Protein AF-A0A1C4DSR3-F1 (afdb_monomer_lite)

Sequence (115 aa):
MESITQIIDDLKNRIDDLQSDNEGLKQALLAASSSTEVLSRRVNVLEEGLAAKVDVLHVRQMIKQSEVIKKINESESVGMDCKVFIALDGKVSLESIVKQTTDSIKISANDIKGV

Secondary structure (DSSP, 8-state):
---HHHHHHHHHHHHHHHHHHHHHHHHHHHHHHHHHHHHHHHHHHHHHHHHHH--HHHHHHHHHHHHHHHHHHHSPP---EEEEEE-TTS-EEEEEE----SS------S-----

Structure (mmCIF, N/CA/C/O backbone):
data_AF-A0A1C4DSR3-F1
#
_entry.id   AF-A0A1C4DSR3-F1
#
loop_
_atom_site.group_PDB
_atom_site.id
_atom_site.type_symbol
_atom_site.label_atom_id
_atom_site.label_alt_id
_atom_site.label_comp_id
_atom_site.label_asym_id
_atom_site.label_entity_id
_atom_site.label_seq_id
_atom_site.pdbx_PDB_ins_code
_atom_site.Cartn_x
_atom_site.Cartn_y
_atom_site.Cartn_z
_atom_site.occupancy
_atom_site.B_iso_or_equiv
_atom_site.auth_seq_id
_atom_site.auth_comp_id
_atom_site.auth_asym_id
_atom_site.auth_atom_id
_atom_site.pdbx_PDB_model_num
ATOM 1 N N . MET A 1 1 ? -22.466 8.279 59.630 1.00 67.38 1 MET A N 1
ATOM 2 C CA . MET A 1 1 ? -22.203 6.860 59.329 1.00 67.38 1 MET A CA 1
ATOM 3 C C . MET A 1 1 ? -23.148 6.521 58.198 1.00 67.38 1 MET A C 1
ATOM 5 O O . MET A 1 1 ? -24.349 6.636 58.405 1.00 67.38 1 MET A O 1
ATOM 9 N N . GLU A 1 2 ? -22.633 6.288 56.996 1.00 72.94 2 GLU A N 1
ATOM 10 C CA . GLU A 1 2 ? -23.467 5.864 55.866 1.00 72.94 2 GLU A CA 1
ATOM 11 C C . GLU A 1 2 ? -24.153 4.543 56.220 1.00 72.94 2 GLU A C 1
ATOM 13 O O . GLU A 1 2 ? -23.537 3.670 56.841 1.00 72.94 2 GLU A O 1
ATOM 18 N N . SER A 1 3 ? -25.435 4.407 55.882 1.00 91.88 3 SER A N 1
ATOM 19 C CA . SER A 1 3 ? -26.112 3.123 56.062 1.00 91.88 3 SER A CA 1
ATOM 20 C C . SER A 1 3 ? -25.532 2.123 55.067 1.00 91.88 3 SER A C 1
ATOM 22 O O . SER A 1 3 ? -25.286 2.472 53.914 1.00 91.88 3 SER A O 1
ATOM 24 N N . ILE A 1 4 ? -25.378 0.864 55.476 1.00 95.00 4 ILE A N 1
ATOM 25 C CA . ILE A 1 4 ? -24.955 -0.239 54.597 1.00 95.00 4 ILE A CA 1
ATOM 26 C C . ILE A 1 4 ? -25.789 -0.267 53.302 1.00 95.00 4 ILE A C 1
ATOM 28 O O . ILE A 1 4 ? -25.258 -0.561 52.236 1.00 95.00 4 ILE A O 1
ATOM 32 N N .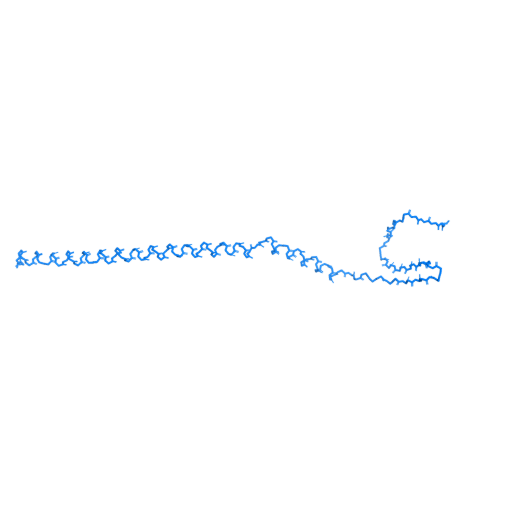 THR A 1 5 ? -27.068 0.113 53.369 1.00 95.94 5 THR A N 1
ATOM 33 C CA . THR A 1 5 ? -27.948 0.252 52.200 1.00 95.94 5 THR A CA 1
ATOM 34 C C . THR A 1 5 ? -27.426 1.260 51.171 1.00 95.94 5 THR A C 1
ATOM 36 O O . THR A 1 5 ? -27.383 0.937 49.991 1.00 95.94 5 THR A O 1
ATOM 39 N N . GLN A 1 6 ? -26.978 2.446 51.602 1.00 96.38 6 GLN A N 1
ATOM 40 C CA . GLN A 1 6 ? -26.461 3.482 50.696 1.00 96.38 6 GLN A CA 1
ATOM 41 C C . GLN A 1 6 ? -25.181 3.024 49.995 1.00 96.38 6 GLN A C 1
ATOM 43 O O . GLN A 1 6 ? -25.032 3.228 48.796 1.00 96.38 6 GLN A O 1
ATOM 48 N N . ILE A 1 7 ? -24.298 2.338 50.728 1.00 96.50 7 ILE A N 1
ATOM 49 C CA . ILE A 1 7 ? -23.064 1.774 50.167 1.00 96.50 7 ILE A CA 1
ATOM 50 C C . ILE A 1 7 ? -23.389 0.723 49.096 1.00 96.50 7 ILE A C 1
ATOM 52 O O . ILE A 1 7 ? -22.757 0.692 48.044 1.00 96.50 7 ILE A O 1
ATOM 56 N N . ILE A 1 8 ? -24.380 -0.141 49.342 1.00 97.12 8 ILE A N 1
ATOM 57 C CA . ILE A 1 8 ? -24.799 -1.165 48.375 1.00 97.12 8 ILE A CA 1
ATOM 58 C C . ILE A 1 8 ? -25.363 -0.528 47.101 1.00 97.12 8 ILE A C 1
ATOM 60 O O . ILE A 1 8 ? -25.062 -1.004 46.007 1.00 97.12 8 ILE A O 1
ATOM 64 N N . ASP A 1 9 ? -26.170 0.523 47.229 1.00 97.62 9 ASP A N 1
ATOM 65 C CA . ASP A 1 9 ? -26.768 1.191 46.073 1.00 97.62 9 ASP A CA 1
ATOM 66 C C . ASP A 1 9 ? -25.718 1.954 45.245 1.00 97.62 9 ASP A C 1
ATOM 68 O O . ASP A 1 9 ? -25.739 1.863 44.019 1.00 97.62 9 ASP A O 1
ATOM 72 N N . ASP A 1 10 ? -24.740 2.605 45.886 1.00 97.94 10 ASP A N 1
ATOM 73 C CA . ASP A 1 10 ? -23.598 3.220 45.187 1.00 97.94 10 ASP A CA 1
ATOM 74 C C . ASP A 1 10 ? -22.782 2.180 44.404 1.00 97.94 10 ASP A C 1
ATOM 76 O O . ASP A 1 10 ? -22.473 2.363 43.225 1.00 97.94 10 ASP A O 1
ATOM 80 N N . LEU A 1 11 ? -22.486 1.038 45.032 1.00 98.06 11 LEU A N 1
ATOM 81 C CA . LEU A 1 11 ? -21.749 -0.043 44.380 1.00 98.06 11 LEU A CA 1
ATOM 82 C C . LEU A 1 11 ? -22.504 -0.631 43.185 1.00 98.06 11 LEU A C 1
ATOM 84 O O . LEU A 1 11 ? -21.863 -0.954 42.187 1.00 98.06 11 LEU A O 1
ATOM 88 N N . LYS A 1 12 ? -23.836 -0.760 43.254 1.00 98.25 12 LYS A N 1
ATOM 89 C CA . LYS A 1 12 ? -24.646 -1.208 42.108 1.00 98.25 12 LYS A CA 1
ATOM 90 C C . LYS A 1 12 ? -24.528 -0.247 40.935 1.00 98.25 12 LYS A C 1
ATOM 92 O O . LYS A 1 12 ? -24.177 -0.690 39.850 1.00 98.25 12 LYS A O 1
ATOM 97 N N . ASN A 1 13 ? -24.727 1.049 41.173 1.00 98.12 13 ASN A N 1
ATOM 98 C CA . ASN A 1 13 ? -24.633 2.055 40.113 1.00 98.12 13 ASN A CA 1
ATOM 99 C C . ASN A 1 13 ? -23.249 2.030 39.451 1.00 98.12 13 ASN A C 1
ATOM 101 O O . ASN A 1 13 ? -23.140 1.996 38.231 1.00 98.12 13 ASN A O 1
ATOM 105 N N . ARG A 1 14 ? -22.182 1.932 40.253 1.00 98.56 14 ARG A N 1
ATOM 106 C CA . ARG A 1 14 ? -20.810 1.828 39.734 1.00 98.56 14 ARG A CA 1
ATOM 107 C C . ARG A 1 14 ? -20.566 0.549 38.935 1.00 98.56 14 ARG A C 1
ATOM 109 O O . ARG A 1 14 ? -19.777 0.567 37.996 1.00 98.56 14 ARG A O 1
ATOM 116 N N . ILE A 1 15 ? -21.186 -0.569 39.316 1.00 98.62 15 ILE A N 1
ATOM 117 C CA . ILE A 1 15 ? -21.113 -1.819 38.548 1.00 98.62 15 ILE A CA 1
ATOM 118 C C . ILE A 1 15 ? -21.835 -1.656 37.208 1.00 98.62 15 ILE A C 1
ATOM 120 O O . ILE A 1 15 ? -21.283 -2.069 36.190 1.00 98.62 15 ILE A O 1
ATOM 124 N N . ASP A 1 16 ? -23.014 -1.039 37.201 1.00 98.62 16 ASP A N 1
ATOM 125 C CA . ASP A 1 16 ? -23.795 -0.806 35.985 1.00 98.62 16 ASP A CA 1
ATOM 126 C C . ASP A 1 16 ? -23.044 0.128 35.015 1.00 98.62 16 ASP A C 1
ATOM 128 O O . ASP A 1 16 ? -22.926 -0.178 33.825 1.00 98.62 16 ASP A O 1
ATOM 132 N N . ASP A 1 17 ? -22.432 1.199 35.532 1.00 98.69 17 ASP A N 1
ATOM 133 C CA . ASP A 1 17 ? -21.578 2.108 34.756 1.00 98.69 17 ASP A CA 1
ATOM 134 C C . ASP A 1 17 ? -20.384 1.361 34.137 1.00 98.69 17 ASP A C 1
ATOM 136 O O . ASP A 1 17 ? -20.142 1.440 32.932 1.00 98.69 17 ASP A O 1
ATOM 140 N N . LEU A 1 18 ? -19.669 0.556 34.935 1.00 98.62 18 LEU A N 1
ATOM 141 C CA . LEU A 1 18 ? -18.532 -0.239 34.454 1.00 98.62 18 LEU A CA 1
ATOM 142 C C . LEU A 1 18 ? -18.937 -1.273 33.397 1.00 98.62 18 LEU A C 1
ATOM 144 O O . LEU A 1 18 ? -18.164 -1.556 32.479 1.00 98.62 18 LEU A O 1
ATOM 148 N N . GLN A 1 19 ? -20.127 -1.862 33.515 1.00 98.50 19 GLN A N 1
ATOM 149 C CA . GLN A 1 19 ? -20.651 -2.783 32.509 1.00 98.50 19 GLN A CA 1
ATOM 150 C C . GLN A 1 19 ? -20.951 -2.056 31.198 1.00 98.50 19 GLN A C 1
ATOM 152 O O . GLN A 1 19 ? -20.547 -2.538 30.138 1.00 98.50 19 GLN A O 1
ATOM 157 N N . SER A 1 20 ? -21.595 -0.891 31.273 1.00 98.38 20 SER A N 1
ATOM 158 C CA . SER A 1 20 ? -21.868 -0.044 30.111 1.00 98.38 20 SER A CA 1
ATOM 159 C C . SER A 1 20 ? -20.575 0.369 29.398 1.00 98.38 20 SER A C 1
ATOM 161 O O . SER A 1 20 ? -20.446 0.183 28.184 1.00 98.38 20 SER A O 1
ATOM 163 N N . ASP A 1 21 ? -19.576 0.838 30.149 1.00 98.69 21 ASP A N 1
ATOM 164 C CA . ASP A 1 21 ? -18.274 1.230 29.604 1.00 98.69 21 ASP A CA 1
ATOM 165 C C . ASP A 1 21 ? -17.547 0.053 28.945 1.00 98.69 21 ASP A C 1
ATOM 167 O O . ASP A 1 21 ? -16.992 0.185 27.851 1.00 98.69 21 ASP A O 1
ATOM 171 N N . ASN A 1 22 ? -17.574 -1.126 29.571 1.00 98.44 22 ASN A N 1
ATOM 172 C CA . ASN A 1 22 ? -16.943 -2.325 29.024 1.00 98.44 22 ASN A CA 1
ATOM 173 C C . ASN A 1 22 ? -17.575 -2.754 27.690 1.00 98.44 22 ASN A C 1
ATOM 175 O O . ASN A 1 22 ? -16.861 -3.124 26.756 1.00 98.44 22 ASN A O 1
ATOM 179 N N . GLU A 1 23 ? -18.901 -2.682 27.565 1.00 98.62 23 GLU A N 1
ATOM 180 C CA . GLU A 1 23 ? -19.575 -2.954 26.292 1.00 98.62 23 GLU A CA 1
ATOM 181 C C . GLU A 1 23 ? -19.229 -1.902 25.231 1.00 98.62 23 GLU A C 1
ATOM 183 O O . GLU A 1 23 ? -18.913 -2.259 24.092 1.00 98.62 23 GLU A O 1
ATOM 188 N N . GLY A 1 24 ? -19.175 -0.620 25.606 1.00 98.56 24 GLY A N 1
ATOM 189 C CA . GLY A 1 24 ? -18.719 0.454 24.720 1.00 98.56 24 GLY A CA 1
ATOM 190 C C . GLY A 1 24 ? -17.296 0.225 24.195 1.00 98.56 24 GLY A C 1
ATOM 191 O O . GLY A 1 24 ? -17.046 0.329 22.990 1.00 98.56 24 GLY A O 1
ATOM 192 N N . LEU A 1 25 ? -16.370 -0.167 25.073 1.00 98.69 25 LEU A N 1
ATOM 193 C CA . LEU A 1 25 ? -14.983 -0.470 24.713 1.00 98.69 25 LEU A CA 1
ATOM 194 C C . LEU A 1 25 ? -14.868 -1.682 23.784 1.00 98.69 25 LEU A C 1
ATOM 196 O O . LEU A 1 25 ? -14.098 -1.637 22.823 1.00 98.69 25 LEU A O 1
ATOM 200 N N . LYS A 1 26 ? -15.651 -2.745 24.010 1.00 98.62 26 LYS A N 1
ATOM 201 C CA . LYS A 1 26 ? -15.689 -3.903 23.101 1.00 98.62 26 LYS A CA 1
ATOM 202 C C . LYS A 1 26 ? -16.132 -3.496 21.698 1.00 98.62 26 LYS A C 1
ATOM 204 O O . LYS A 1 26 ? -15.508 -3.911 20.723 1.00 98.62 26 LYS A O 1
ATOM 209 N N . GLN A 1 27 ? -17.166 -2.662 21.584 1.00 98.44 27 GLN A N 1
ATOM 210 C CA . GLN A 1 27 ? -17.639 -2.179 20.283 1.00 98.44 27 GLN A CA 1
ATOM 211 C C . GLN A 1 27 ? -16.595 -1.304 19.583 1.00 98.44 27 GLN A C 1
ATOM 213 O O . GLN A 1 27 ? -16.318 -1.498 18.397 1.00 98.44 27 GLN A O 1
ATOM 218 N N . ALA A 1 28 ? -15.956 -0.391 20.319 1.00 98.56 28 ALA A N 1
ATOM 219 C CA . ALA A 1 28 ? -14.880 0.438 19.784 1.00 98.56 28 ALA A CA 1
ATOM 220 C C . ALA A 1 28 ? -13.699 -0.413 19.283 1.00 98.56 28 ALA A C 1
ATOM 222 O O . ALA A 1 28 ? -13.175 -0.170 18.193 1.00 98.56 28 ALA A O 1
ATOM 223 N N . LEU A 1 29 ? -13.318 -1.451 20.033 1.00 98.56 29 LEU A N 1
ATOM 224 C CA . LEU A 1 29 ? -12.247 -2.372 19.655 1.00 98.56 29 LEU A CA 1
ATOM 225 C C . LEU A 1 29 ? -12.585 -3.170 18.388 1.00 98.56 29 LEU A C 1
ATOM 227 O O . LEU A 1 29 ? -11.725 -3.335 17.518 1.00 98.56 29 LEU A O 1
ATOM 231 N N . LEU A 1 30 ? -13.828 -3.638 18.253 1.00 98.56 30 LEU A N 1
ATOM 232 C CA . LEU A 1 30 ? -14.296 -4.333 17.049 1.00 98.56 30 LEU A CA 1
ATOM 233 C C . LEU A 1 30 ? -14.247 -3.418 15.818 1.00 98.56 30 LEU A C 1
ATOM 235 O O . LEU A 1 30 ? -13.721 -3.812 14.774 1.00 98.56 30 LEU A O 1
ATOM 239 N N . ALA A 1 31 ? -14.722 -2.178 15.948 1.00 98.44 31 ALA A N 1
ATOM 240 C CA . ALA A 1 31 ? -14.692 -1.195 14.868 1.00 98.44 31 ALA A CA 1
ATOM 241 C C . ALA A 1 31 ? -13.255 -0.829 14.449 1.00 98.44 31 ALA A C 1
ATOM 243 O O . ALA A 1 31 ? -12.944 -0.764 13.253 1.00 98.44 31 ALA A O 1
ATOM 244 N N . ALA A 1 32 ? -12.360 -0.638 15.422 1.00 98.44 32 ALA A N 1
ATOM 245 C CA . ALA A 1 32 ? -10.947 -0.362 15.174 1.00 98.44 32 ALA A CA 1
ATOM 246 C C . ALA A 1 32 ? -10.242 -1.546 14.491 1.00 98.44 32 ALA A C 1
ATOM 248 O O . ALA 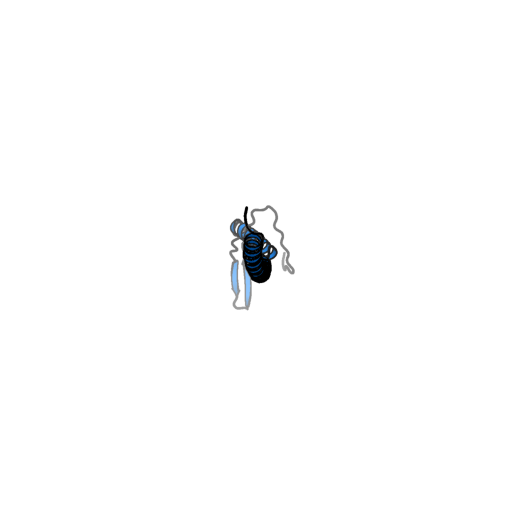A 1 32 ? -9.478 -1.348 13.542 1.00 98.44 32 ALA A O 1
ATOM 249 N N . SER A 1 33 ? -10.541 -2.776 14.920 1.00 98.31 33 SER A N 1
ATOM 250 C CA . SER A 1 33 ? -9.991 -3.998 14.317 1.00 98.31 33 SER A CA 1
ATOM 251 C C . SER A 1 33 ? -10.418 -4.136 12.856 1.00 98.31 33 SER A C 1
ATOM 253 O O . SER A 1 33 ? -9.571 -4.324 11.983 1.00 98.31 33 SER A O 1
ATOM 255 N N . SER A 1 34 ? -11.708 -3.940 12.567 1.00 98.19 34 SER A N 1
ATOM 256 C CA . SER A 1 34 ? -12.223 -3.965 11.194 1.00 98.19 34 SER A CA 1
ATOM 257 C C . SER A 1 34 ? -11.584 -2.879 10.320 1.00 98.19 34 SER A C 1
ATOM 259 O O . SER A 1 34 ? -11.151 -3.152 9.199 1.00 98.19 34 SER A O 1
ATOM 261 N N . SER A 1 35 ? -11.449 -1.659 10.845 1.00 98.31 35 SER A N 1
ATOM 262 C CA . SER A 1 35 ? -10.820 -0.552 10.114 1.00 98.31 35 SER A CA 1
ATOM 263 C C . SER A 1 35 ? -9.348 -0.831 9.801 1.00 98.31 35 SER A C 1
ATOM 265 O O . SER A 1 35 ? -8.879 -0.535 8.701 1.00 98.31 35 SER A O 1
ATOM 267 N N . THR A 1 36 ? -8.624 -1.443 10.741 1.00 98.19 36 THR A N 1
ATOM 268 C CA . THR A 1 36 ? -7.212 -1.816 10.573 1.00 98.19 36 THR A CA 1
ATOM 269 C C . THR A 1 36 ? -7.041 -2.898 9.510 1.00 98.19 36 THR A C 1
ATOM 271 O O . THR A 1 36 ? -6.137 -2.806 8.681 1.00 98.19 36 THR A O 1
ATOM 274 N N . GLU A 1 37 ? -7.935 -3.886 9.465 1.00 98.31 37 GLU A N 1
ATOM 275 C CA . GLU A 1 37 ? -7.923 -4.916 8.424 1.00 98.31 37 GLU A CA 1
ATOM 276 C C . GLU A 1 37 ? -8.152 -4.314 7.027 1.00 98.31 37 GLU A C 1
ATOM 278 O O . GLU A 1 37 ? -7.428 -4.623 6.077 1.00 98.31 37 GLU A O 1
ATOM 283 N N . VAL A 1 38 ? -9.115 -3.394 6.900 1.00 98.38 38 VAL A N 1
ATOM 284 C CA . VAL A 1 38 ? -9.364 -2.670 5.644 1.00 98.38 38 VAL A CA 1
ATOM 285 C C . VAL A 1 38 ? -8.142 -1.848 5.232 1.00 98.38 38 VAL A C 1
ATOM 287 O O . VAL A 1 38 ? -7.761 -1.864 4.060 1.00 98.38 38 VAL A O 1
ATOM 290 N N . LEU A 1 39 ? -7.509 -1.146 6.175 1.00 98.31 39 LEU A N 1
ATOM 291 C CA . LEU A 1 39 ? -6.286 -0.387 5.912 1.00 98.31 39 LEU A CA 1
ATOM 292 C C . LEU A 1 39 ? -5.149 -1.293 5.442 1.00 98.31 39 LEU A C 1
ATOM 294 O O . LEU A 1 39 ? -4.519 -0.974 4.437 1.00 98.31 39 LEU A O 1
ATOM 298 N N . SER A 1 40 ? -4.934 -2.436 6.097 1.00 97.88 40 SER A N 1
ATOM 299 C CA . SER A 1 40 ? -3.910 -3.406 5.700 1.00 97.88 40 SER A CA 1
ATOM 300 C C . SER A 1 40 ? -4.109 -3.879 4.259 1.00 97.88 40 SER A C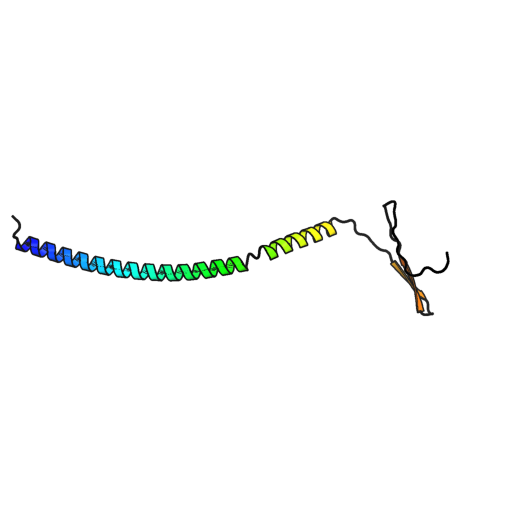 1
ATOM 302 O O . SER A 1 40 ? -3.170 -3.845 3.467 1.00 97.88 40 SER A O 1
ATOM 304 N N . ARG A 1 41 ? -5.347 -4.200 3.861 1.00 97.88 41 ARG A N 1
ATOM 305 C CA . ARG A 1 41 ? -5.651 -4.568 2.467 1.00 97.88 41 ARG A CA 1
ATOM 306 C C . ARG A 1 41 ? -5.341 -3.435 1.482 1.00 97.88 41 ARG A C 1
ATOM 308 O O . ARG A 1 41 ? -4.789 -3.690 0.417 1.00 97.88 41 ARG A O 1
ATOM 315 N N . ARG A 1 42 ? -5.679 -2.183 1.820 1.00 97.75 42 ARG A N 1
ATOM 316 C CA . ARG A 1 42 ? -5.398 -1.015 0.958 1.00 97.75 42 ARG A CA 1
ATOM 317 C C . ARG A 1 42 ? -3.902 -0.747 0.824 1.00 97.75 42 ARG A C 1
ATOM 319 O O . ARG A 1 42 ? -3.462 -0.410 -0.270 1.00 97.75 42 ARG A O 1
ATOM 326 N N . VAL A 1 43 ? -3.144 -0.893 1.911 1.00 97.88 43 VAL A N 1
ATOM 327 C CA . VAL A 1 43 ? -1.682 -0.754 1.903 1.00 97.88 43 VAL A CA 1
ATOM 328 C C . VAL A 1 43 ? -1.061 -1.813 1.000 1.00 97.88 43 VAL A C 1
ATOM 330 O O . VAL A 1 43 ? -0.326 -1.437 0.096 1.00 97.88 43 VAL A O 1
ATOM 333 N N . ASN A 1 44 ? -1.447 -3.086 1.135 1.00 97.50 44 ASN A N 1
ATOM 334 C CA . ASN A 1 44 ? -0.915 -4.158 0.287 1.00 97.50 44 ASN A CA 1
ATOM 335 C C . ASN A 1 44 ? -1.142 -3.879 -1.210 1.00 97.50 44 ASN A C 1
ATOM 337 O O . ASN A 1 44 ? -0.215 -3.979 -2.007 1.00 97.50 44 ASN A O 1
ATOM 341 N N . VAL A 1 45 ? -2.349 -3.445 -1.599 1.00 96.50 45 VAL A N 1
ATOM 342 C CA . VAL A 1 45 ? -2.647 -3.089 -3.001 1.00 96.50 45 VAL A CA 1
ATOM 343 C C . VAL A 1 45 ? -1.786 -1.918 -3.490 1.00 96.50 45 VAL A C 1
ATOM 345 O O . VAL A 1 45 ? -1.359 -1.898 -4.645 1.00 96.50 45 VAL A O 1
ATOM 348 N N . LEU A 1 46 ? -1.528 -0.922 -2.638 1.00 94.69 46 LEU A N 1
ATOM 349 C CA . LEU A 1 46 ? -0.662 0.206 -2.988 1.00 94.69 46 LEU A CA 1
ATOM 350 C C . LEU A 1 46 ? 0.806 -0.2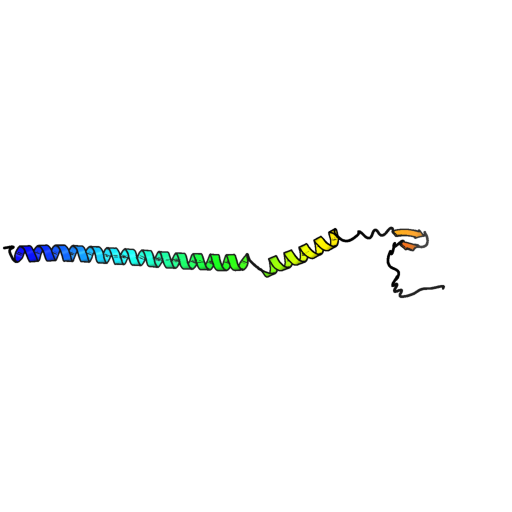10 -3.105 1.00 94.69 46 LEU A C 1
ATOM 352 O O . LEU A 1 46 ? 1.484 0.267 -4.011 1.00 94.69 46 LEU A O 1
ATOM 356 N N . GLU A 1 47 ? 1.288 -1.089 -2.229 1.00 93.00 47 GLU A N 1
ATOM 357 C CA . GLU A 1 47 ? 2.644 -1.639 -2.290 1.00 93.00 47 GLU A CA 1
ATOM 358 C C . GLU A 1 47 ? 2.851 -2.451 -3.572 1.00 93.00 47 GLU A C 1
ATOM 360 O O . GLU A 1 47 ? 3.823 -2.218 -4.292 1.00 93.00 47 GLU A O 1
ATOM 365 N N . GLU A 1 48 ? 1.900 -3.320 -3.923 1.00 90.31 48 GLU A N 1
ATOM 366 C CA . GLU A 1 48 ? 1.902 -4.072 -5.184 1.00 90.31 48 GLU A CA 1
ATOM 367 C C . GLU A 1 48 ? 1.860 -3.137 -6.404 1.00 90.31 48 GLU A C 1
ATOM 369 O O . GLU A 1 48 ? 2.649 -3.281 -7.342 1.00 90.31 48 GLU A O 1
ATOM 374 N N . GLY A 1 49 ? 0.980 -2.129 -6.384 1.0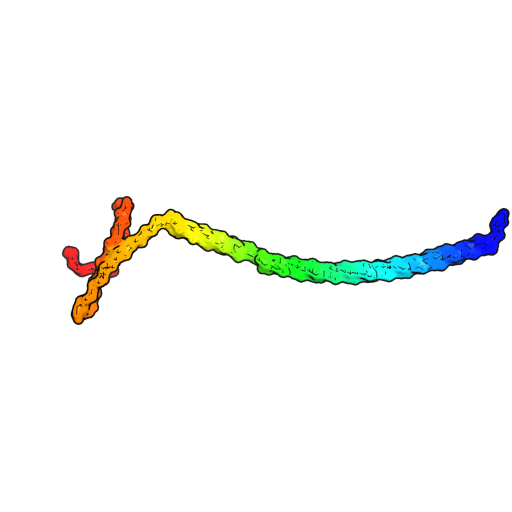0 88.31 49 GLY A N 1
ATOM 375 C CA . GLY A 1 49 ? 0.871 -1.140 -7.455 1.00 88.31 49 GLY A CA 1
ATOM 376 C C . GLY A 1 49 ? 2.129 -0.281 -7.613 1.00 88.31 49 GLY A C 1
ATOM 377 O O . GLY A 1 49 ? 2.527 0.037 -8.736 1.00 88.31 49 GLY A O 1
ATOM 378 N N . LEU A 1 50 ? 2.785 0.078 -6.506 1.00 86.31 50 LEU A N 1
ATOM 379 C CA . LEU A 1 50 ? 4.042 0.822 -6.514 1.00 86.31 50 LEU A CA 1
ATOM 380 C C . LEU A 1 50 ? 5.193 -0.040 -7.037 1.00 86.31 50 LEU A C 1
ATOM 382 O O . LEU A 1 50 ? 5.956 0.433 -7.881 1.00 86.31 50 LEU A O 1
ATOM 386 N N . ALA A 1 51 ? 5.283 -1.297 -6.598 1.00 82.56 51 ALA A N 1
ATOM 387 C CA . ALA A 1 51 ? 6.265 -2.254 -7.098 1.00 82.56 51 ALA A CA 1
ATOM 388 C C . ALA A 1 51 ? 6.135 -2.459 -8.616 1.00 82.56 51 ALA A C 1
ATOM 390 O O . ALA A 1 51 ? 7.142 -2.512 -9.316 1.00 82.56 51 ALA A O 1
ATOM 391 N N . ALA A 1 52 ? 4.908 -2.486 -9.145 1.00 79.69 52 ALA A N 1
ATOM 392 C CA . ALA A 1 52 ? 4.667 -2.571 -10.584 1.00 79.69 52 ALA A CA 1
ATOM 393 C C . ALA A 1 52 ? 5.047 -1.287 -11.351 1.00 79.69 52 ALA A C 1
ATOM 395 O O . ALA A 1 52 ? 5.497 -1.359 -12.493 1.00 79.69 52 ALA A O 1
ATOM 396 N N . LYS A 1 53 ? 4.855 -0.097 -10.759 1.00 74.69 53 LYS A N 1
ATOM 397 C CA . LYS A 1 53 ? 5.160 1.196 -11.409 1.00 74.69 53 LYS A CA 1
ATOM 398 C C . LYS A 1 53 ? 6.645 1.537 -11.396 1.00 74.69 53 LYS A C 1
ATOM 400 O O . LYS A 1 53 ? 7.127 2.194 -12.316 1.00 74.69 53 LYS A O 1
ATOM 405 N N . VAL A 1 54 ? 7.354 1.124 -10.352 1.00 64.06 54 VAL A N 1
ATOM 406 C CA . VAL A 1 54 ? 8.800 1.296 -10.223 1.00 64.06 54 VAL A CA 1
ATOM 407 C C . VAL A 1 54 ? 9.470 0.015 -10.698 1.00 64.06 54 VAL A C 1
ATOM 409 O O . VAL A 1 54 ? 10.193 -0.646 -9.956 1.00 64.06 54 VAL A O 1
ATOM 412 N N . ASP A 1 55 ? 9.247 -0.339 -11.964 1.00 71.12 55 ASP A N 1
ATOM 413 C CA . ASP A 1 55 ? 10.126 -1.302 -12.605 1.00 71.12 55 ASP A CA 1
ATOM 414 C C . ASP A 1 55 ? 11.489 -0.619 -12.789 1.00 71.12 55 ASP A C 1
ATOM 416 O O . ASP A 1 55 ? 11.757 0.090 -13.762 1.00 71.12 55 ASP A O 1
ATOM 420 N N . VAL A 1 56 ? 12.350 -0.773 -11.783 1.00 72.44 56 VAL A N 1
ATOM 421 C CA . VAL A 1 56 ? 13.732 -0.280 -11.772 1.00 72.44 56 VAL A CA 1
ATOM 422 C C . VAL A 1 56 ? 14.469 -0.727 -13.039 1.00 72.44 56 VAL A C 1
ATOM 424 O O . VAL A 1 56 ? 15.361 -0.018 -13.515 1.00 72.44 56 VAL A O 1
ATOM 427 N N . LEU A 1 57 ? 14.075 -1.864 -13.628 1.00 75.56 57 LEU A N 1
ATOM 428 C CA . LEU A 1 57 ? 14.598 -2.324 -14.906 1.00 75.56 57 LEU A CA 1
ATOM 429 C C . LEU A 1 57 ? 14.205 -1.380 -16.045 1.00 75.56 57 LEU A C 1
ATOM 431 O O . LEU A 1 57 ? 15.075 -1.006 -16.831 1.00 75.56 57 LEU A O 1
ATOM 435 N N . HIS A 1 58 ? 12.945 -0.948 -16.102 1.00 81.31 58 HIS A N 1
ATOM 436 C CA . HIS A 1 58 ? 12.455 -0.004 -17.102 1.00 81.31 58 HIS A CA 1
ATOM 437 C C . HIS A 1 58 ? 13.184 1.343 -17.014 1.00 81.31 58 HIS A C 1
ATOM 439 O O . HIS A 1 58 ? 13.717 1.826 -18.011 1.00 81.31 58 HIS A O 1
ATOM 445 N N . VAL A 1 59 ? 13.316 1.916 -15.812 1.00 83.00 59 VAL A N 1
ATOM 446 C CA . VAL A 1 59 ? 14.052 3.182 -15.617 1.00 83.00 59 VAL A CA 1
ATOM 447 C C . VAL A 1 59 ? 15.529 3.029 -15.996 1.00 83.00 59 VAL A C 1
ATOM 449 O O . VAL A 1 59 ? 16.088 3.881 -16.686 1.00 83.00 59 VAL A O 1
ATOM 452 N N . ARG A 1 60 ? 16.174 1.921 -15.610 1.00 84.50 60 ARG A N 1
ATOM 453 C CA . ARG A 1 60 ? 17.565 1.636 -15.997 1.00 84.50 60 ARG A CA 1
ATOM 454 C C . ARG A 1 60 ? 17.718 1.505 -17.516 1.00 84.50 60 ARG A C 1
ATOM 456 O O . ARG A 1 60 ? 18.703 1.994 -18.069 1.00 84.50 60 ARG A O 1
ATOM 463 N N . GLN A 1 61 ? 16.772 0.853 -18.191 1.00 86.56 61 GLN A N 1
ATOM 464 C CA . GLN A 1 61 ? 16.757 0.744 -19.651 1.00 86.56 61 GLN A CA 1
ATOM 465 C C . GLN A 1 61 ? 16.600 2.115 -20.313 1.00 86.56 61 GLN A C 1
ATOM 467 O O . GLN A 1 61 ? 17.366 2.420 -21.227 1.00 86.56 61 GLN A O 1
ATOM 472 N N . MET A 1 62 ? 15.688 2.956 -19.815 1.00 87.31 62 MET A N 1
ATOM 473 C CA . MET A 1 62 ? 15.517 4.331 -20.292 1.00 87.31 62 MET A CA 1
ATOM 474 C C . MET A 1 62 ? 16.811 5.136 -20.154 1.00 87.31 62 MET A C 1
ATOM 476 O O . MET A 1 62 ? 17.257 5.729 -21.130 1.00 87.31 62 MET A O 1
ATOM 480 N N . ILE A 1 63 ? 17.463 5.097 -18.985 1.00 90.06 63 ILE A N 1
ATOM 481 C CA . ILE A 1 63 ? 18.744 5.787 -18.756 1.00 90.06 63 ILE A CA 1
ATOM 482 C C . ILE A 1 63 ? 19.795 5.320 -19.770 1.00 90.06 63 ILE A C 1
ATOM 484 O O . ILE A 1 63 ? 20.447 6.145 -20.409 1.00 90.06 63 ILE A O 1
ATOM 488 N N . LYS A 1 64 ? 19.920 4.004 -19.979 1.00 92.00 64 LYS A N 1
ATOM 489 C CA . LYS A 1 64 ? 20.873 3.438 -20.943 1.00 92.00 64 LYS A CA 1
ATOM 490 C C . LYS A 1 64 ? 20.580 3.893 -22.378 1.00 92.00 64 LYS A C 1
ATOM 492 O O . LYS A 1 64 ? 21.507 4.207 -23.121 1.00 92.00 64 LYS A O 1
ATOM 497 N N . GLN A 1 65 ? 19.309 3.939 -22.780 1.00 92.00 65 GLN A N 1
ATOM 498 C CA . GLN A 1 65 ? 18.909 4.453 -24.094 1.00 92.00 65 GLN A CA 1
ATOM 499 C C . GLN A 1 65 ? 19.213 5.951 -24.233 1.00 92.00 65 GLN A C 1
ATOM 501 O O . GLN A 1 65 ? 19.748 6.371 -25.258 1.00 92.00 65 GLN A O 1
ATOM 506 N N . SER A 1 66 ? 18.948 6.750 -23.197 1.00 91.56 66 SER A N 1
ATOM 507 C CA . SER A 1 66 ? 19.271 8.179 -23.179 1.00 91.56 66 SER A CA 1
ATOM 508 C C . SER A 1 66 ? 20.774 8.442 -23.288 1.00 91.56 66 SER A C 1
ATOM 510 O O . SER A 1 66 ? 21.174 9.343 -24.020 1.00 91.56 66 SER A O 1
ATOM 512 N N . GLU A 1 67 ? 21.619 7.643 -22.629 1.00 94.25 67 GLU A N 1
ATOM 513 C CA . GLU A 1 67 ? 23.077 7.738 -22.778 1.00 94.25 67 GLU A CA 1
ATOM 514 C C . GLU A 1 67 ? 23.537 7.463 -24.214 1.00 94.25 67 GLU A C 1
ATOM 516 O O . GLU A 1 67 ? 24.409 8.166 -24.725 1.00 94.25 67 GLU A O 1
ATOM 521 N N . VAL A 1 68 ? 22.951 6.463 -24.884 1.00 92.88 68 VAL A N 1
ATOM 522 C CA . VAL A 1 68 ? 23.255 6.164 -26.293 1.00 92.88 68 VAL A CA 1
ATOM 523 C C . VAL A 1 68 ? 22.856 7.333 -27.196 1.00 92.88 68 VAL A C 1
ATOM 525 O O . VAL A 1 68 ? 23.670 7.770 -28.005 1.00 92.88 68 VAL A O 1
ATOM 528 N N . ILE A 1 69 ? 21.648 7.881 -27.032 1.00 91.69 69 ILE A N 1
ATOM 529 C CA . ILE A 1 69 ? 21.173 9.035 -27.815 1.00 91.69 69 ILE A CA 1
ATOM 530 C C . ILE A 1 69 ? 22.071 10.253 -27.595 1.00 91.69 69 ILE A C 1
ATOM 532 O O . ILE A 1 69 ? 22.449 10.921 -28.554 1.00 91.69 69 ILE A O 1
ATOM 536 N N . LYS A 1 70 ? 22.456 10.524 -26.343 1.00 92.75 70 LYS A N 1
ATOM 537 C CA . LYS A 1 70 ? 23.377 11.615 -26.017 1.00 92.75 70 LYS A CA 1
ATOM 538 C C . LYS A 1 70 ? 24.705 11.456 -26.760 1.00 92.75 70 LYS A C 1
ATOM 540 O O . LYS A 1 70 ? 25.130 12.394 -27.422 1.00 92.75 70 LYS A O 1
ATOM 545 N N . LYS A 1 71 ? 25.306 10.261 -26.726 1.00 91.06 71 LYS A N 1
ATOM 546 C CA . LYS A 1 71 ? 26.549 9.974 -27.461 1.00 91.06 71 LYS A CA 1
ATOM 547 C C . LYS A 1 71 ? 26.395 10.159 -28.968 1.00 91.06 71 LYS A C 1
ATOM 549 O O . LYS A 1 71 ? 27.309 10.682 -29.591 1.00 91.06 71 LYS A O 1
ATOM 554 N N . ILE A 1 72 ? 25.266 9.755 -29.553 1.00 86.81 72 ILE A N 1
ATOM 555 C CA . ILE A 1 72 ? 24.984 9.971 -30.981 1.00 86.81 72 ILE A CA 1
ATOM 556 C C . ILE A 1 72 ? 24.928 11.470 -31.294 1.00 86.81 72 ILE A C 1
ATOM 558 O O . ILE A 1 72 ? 25.564 11.910 -32.243 1.00 86.81 72 ILE A O 1
ATOM 562 N N . ASN A 1 73 ? 24.220 12.251 -30.478 1.00 88.06 73 ASN A N 1
ATOM 563 C CA . ASN A 1 73 ? 24.078 13.695 -30.680 1.00 88.06 73 ASN A CA 1
ATOM 564 C C . ASN A 1 73 ? 25.387 14.468 -30.463 1.00 88.06 73 ASN A C 1
ATOM 566 O O . ASN A 1 73 ? 25.583 15.515 -31.069 1.00 88.06 73 ASN A O 1
ATOM 570 N N . GLU A 1 74 ? 26.259 13.976 -29.583 1.00 92.06 74 GLU A N 1
ATOM 571 C CA . GLU A 1 74 ? 27.592 14.541 -29.343 1.00 92.06 74 GLU A CA 1
ATOM 572 C C . GLU A 1 74 ? 28.632 14.070 -30.375 1.00 92.06 74 GLU A C 1
ATOM 574 O O . GLU A 1 74 ? 29.716 14.646 -30.448 1.00 92.06 74 GLU A O 1
ATOM 579 N N . SER A 1 75 ? 28.334 13.031 -31.162 1.00 84.88 75 SER A N 1
ATOM 580 C CA . SER A 1 75 ? 29.248 12.520 -32.186 1.00 84.88 75 SER A CA 1
ATOM 581 C C . SER A 1 75 ? 29.270 13.435 -33.409 1.00 84.88 75 SER A C 1
ATOM 583 O O . SER A 1 75 ? 28.244 13.979 -33.817 1.00 84.88 75 SER A O 1
ATOM 585 N N . GLU A 1 76 ? 30.438 13.567 -34.039 1.00 83.06 76 GLU A N 1
ATOM 586 C CA . GLU A 1 76 ? 30.542 14.259 -35.323 1.00 83.06 76 GLU A CA 1
ATOM 587 C C . GLU A 1 76 ? 29.664 13.560 -36.369 1.00 83.06 76 GLU A C 1
ATOM 589 O O . GLU A 1 76 ? 29.743 12.346 -36.576 1.00 83.06 76 GLU A O 1
ATOM 594 N N . SER A 1 77 ? 28.807 14.335 -37.034 1.00 74.19 77 SER A N 1
ATOM 595 C CA . SER A 1 77 ? 27.964 13.822 -38.109 1.00 74.19 77 SER A CA 1
ATOM 596 C C . SER A 1 77 ? 28.831 13.407 -39.294 1.00 74.19 77 SER A C 1
ATOM 598 O O . SER A 1 77 ? 29.478 14.244 -39.925 1.00 74.19 77 SER A O 1
ATOM 600 N N . VAL A 1 78 ? 28.789 12.127 -39.657 1.00 73.56 78 VAL A N 1
ATOM 601 C CA . VAL A 1 78 ? 29.420 11.631 -40.884 1.00 73.56 78 VAL A CA 1
ATOM 602 C C . VAL A 1 78 ? 28.440 11.820 -42.041 1.00 73.56 78 VAL A C 1
ATOM 604 O O . VAL A 1 78 ? 27.539 11.010 -42.250 1.00 73.56 78 VAL A O 1
ATOM 607 N N . GLY A 1 79 ? 28.593 12.919 -42.780 1.00 62.84 79 GLY A N 1
ATOM 608 C CA . GLY A 1 79 ? 27.905 13.110 -44.057 1.00 62.84 79 GLY A CA 1
ATOM 609 C C . GLY A 1 79 ? 28.498 12.187 -45.120 1.00 62.84 79 GLY A C 1
ATOM 610 O O . GLY A 1 79 ? 29.717 12.120 -45.266 1.00 62.84 79 GLY A O 1
ATOM 611 N N . MET A 1 80 ? 27.647 11.469 -45.853 1.00 68.31 80 MET A N 1
ATOM 612 C CA . MET A 1 80 ? 28.062 10.640 -46.982 1.00 68.31 80 MET A CA 1
ATOM 613 C C . MET A 1 80 ? 27.432 11.194 -48.257 1.00 68.31 80 MET A C 1
ATOM 615 O O . MET A 1 80 ? 26.254 10.962 -48.528 1.00 68.31 80 MET A O 1
ATOM 619 N N . ASP A 1 81 ? 28.225 11.926 -49.035 1.00 65.88 81 ASP A N 1
ATOM 620 C CA . ASP A 1 81 ? 27.816 12.375 -50.361 1.00 65.88 81 ASP A CA 1
ATOM 621 C C . ASP A 1 81 ? 27.991 11.210 -51.335 1.00 65.88 81 ASP A C 1
ATOM 623 O O . ASP A 1 81 ? 29.109 10.809 -51.674 1.00 65.88 81 ASP A O 1
ATOM 627 N N . CYS A 1 82 ? 26.865 10.639 -51.758 1.00 65.31 82 CYS A N 1
ATOM 628 C CA . CYS A 1 82 ? 26.831 9.522 -52.690 1.00 65.31 82 CYS A CA 1
ATOM 629 C C . CYS A 1 82 ? 26.269 10.001 -54.031 1.00 65.31 82 CYS A C 1
ATOM 631 O O . CYS A 1 82 ? 25.124 10.454 -54.108 1.00 65.31 82 CYS A O 1
ATOM 633 N N . LYS A 1 83 ? 27.067 9.908 -55.099 1.00 69.88 83 LYS A N 1
ATOM 634 C CA . LYS A 1 83 ? 26.602 10.146 -56.469 1.00 69.88 83 LYS A CA 1
ATOM 635 C C . LYS A 1 83 ? 26.199 8.816 -57.085 1.00 69.88 83 LYS A C 1
ATOM 637 O O . LYS A 1 83 ? 27.013 7.900 -57.209 1.00 69.88 83 LYS A O 1
ATOM 642 N N . VAL A 1 84 ? 24.932 8.721 -57.472 1.00 68.94 84 VAL A N 1
ATOM 643 C CA . VAL A 1 84 ? 24.376 7.546 -58.145 1.00 68.94 84 VAL A CA 1
ATOM 644 C C . VAL A 1 84 ? 24.248 7.855 -59.628 1.00 68.94 84 VAL A C 1
ATOM 646 O O . VAL A 1 84 ? 23.538 8.785 -60.006 1.00 68.94 84 VAL A O 1
ATOM 649 N N . PHE A 1 85 ? 24.898 7.052 -60.464 1.00 68.88 85 PHE A N 1
ATOM 650 C CA . PHE A 1 85 ? 24.713 7.093 -61.910 1.00 68.88 85 PHE A CA 1
ATOM 651 C C . PHE A 1 85 ? 24.097 5.778 -62.380 1.00 68.88 85 PHE A C 1
ATOM 653 O O . PHE A 1 85 ? 24.569 4.697 -62.026 1.00 68.88 85 PHE A O 1
ATOM 660 N N . ILE A 1 86 ? 23.036 5.882 -63.178 1.00 70.88 86 ILE A N 1
ATOM 661 C CA . ILE A 1 86 ? 22.348 4.745 -63.792 1.00 70.88 86 ILE A CA 1
ATOM 662 C C . ILE A 1 86 ? 22.472 4.914 -65.302 1.00 70.88 86 ILE A C 1
ATOM 664 O O . ILE A 1 86 ? 21.967 5.888 -65.863 1.00 70.88 86 ILE A O 1
ATOM 668 N N . ALA A 1 87 ? 23.175 3.992 -65.951 1.00 74.56 87 ALA A N 1
ATOM 669 C CA . ALA A 1 87 ? 23.298 3.965 -67.400 1.00 74.56 87 ALA A CA 1
ATOM 670 C C . ALA A 1 87 ? 22.075 3.287 -68.048 1.00 74.56 87 ALA A C 1
ATOM 672 O O . ALA A 1 87 ? 21.381 2.479 -67.431 1.00 74.56 87 ALA A O 1
ATOM 673 N N . LEU A 1 88 ? 21.813 3.620 -69.317 1.00 69.69 88 LEU A N 1
ATOM 674 C CA . LEU A 1 88 ? 20.683 3.099 -70.106 1.00 69.69 88 LEU A CA 1
ATOM 675 C C . LEU A 1 88 ? 20.736 1.576 -70.333 1.00 69.69 88 LEU A C 1
ATOM 677 O O . LEU A 1 88 ? 19.715 0.973 -70.645 1.00 69.69 88 LEU A O 1
ATOM 681 N N . ASP A 1 89 ? 21.905 0.959 -70.159 1.00 78.12 89 ASP A N 1
ATOM 682 C CA . ASP A 1 89 ? 22.123 -0.491 -70.212 1.00 78.12 89 ASP A CA 1
ATOM 683 C C . ASP A 1 89 ? 21.831 -1.200 -68.872 1.00 78.12 89 ASP A C 1
ATOM 685 O O . ASP A 1 89 ? 22.035 -2.407 -68.747 1.00 78.12 89 ASP A O 1
ATOM 689 N N . GLY A 1 90 ? 21.352 -0.461 -67.863 1.00 71.88 90 GLY A N 1
ATOM 690 C CA . GLY A 1 90 ? 21.026 -0.976 -66.534 1.00 71.88 90 GLY A CA 1
ATOM 691 C C . GLY A 1 90 ? 22.220 -1.065 -65.583 1.00 71.88 90 GLY A C 1
ATOM 692 O O . GLY A 1 90 ? 22.059 -1.516 -64.447 1.00 71.88 90 GLY A O 1
ATOM 693 N N . LYS A 1 91 ? 23.416 -0.625 -65.996 1.00 74.19 91 LYS A N 1
ATOM 694 C CA . LYS A 1 91 ? 24.586 -0.586 -65.118 1.00 74.19 91 LYS A CA 1
ATOM 695 C C . LYS A 1 91 ? 24.467 0.574 -64.127 1.00 74.19 91 LYS A C 1
ATOM 697 O O . LYS A 1 91 ? 24.347 1.735 -64.516 1.00 74.19 91 LYS A O 1
ATOM 702 N N . VAL A 1 92 ? 24.532 0.260 -62.834 1.00 67.19 92 VAL A N 1
ATOM 703 C CA . VAL A 1 92 ? 24.558 1.250 -61.748 1.00 67.19 92 VAL A CA 1
ATOM 704 C C . VAL A 1 92 ? 25.995 1.418 -61.266 1.00 67.19 92 VAL A C 1
ATOM 706 O O . VAL A 1 92 ? 26.637 0.442 -60.880 1.00 67.19 92 VAL A O 1
ATOM 709 N N . SER A 1 93 ? 26.500 2.650 -61.273 1.00 68.25 93 SER A N 1
ATOM 710 C CA . SER A 1 93 ? 27.775 3.012 -60.647 1.00 68.25 93 SER A CA 1
ATOM 711 C C . SER A 1 93 ? 27.530 3.983 -59.497 1.00 68.25 93 SER A C 1
ATOM 713 O O . SER A 1 93 ? 26.878 5.015 -59.672 1.00 68.25 93 SER A O 1
ATOM 715 N N . LEU A 1 94 ? 28.057 3.631 -58.327 1.00 67.38 94 LEU A N 1
ATOM 716 C CA . LEU A 1 94 ? 27.991 4.415 -57.099 1.00 67.38 94 LEU A CA 1
ATOM 717 C C . LEU A 1 94 ? 29.383 4.961 -56.795 1.00 67.38 94 LEU A C 1
ATOM 719 O O . LEU A 1 94 ? 30.331 4.188 -56.660 1.00 67.38 94 LEU A O 1
ATOM 723 N N . GLU A 1 95 ? 29.494 6.278 -56.671 1.00 63.53 95 GLU A N 1
ATOM 724 C CA . GLU A 1 95 ? 30.698 6.937 -56.173 1.00 63.53 95 GLU A CA 1
ATOM 725 C C . GLU A 1 95 ? 30.373 7.555 -54.810 1.00 63.53 95 GLU A C 1
ATOM 727 O O . GLU A 1 95 ? 29.521 8.439 -54.707 1.00 63.53 95 GLU A O 1
ATOM 732 N N . SER A 1 96 ? 31.027 7.057 -53.759 1.00 62.31 96 SER A N 1
ATOM 733 C CA . SER A 1 96 ? 30.879 7.555 -52.390 1.00 62.31 96 SER A CA 1
ATOM 734 C C . SER A 1 96 ? 32.189 8.186 -51.944 1.00 62.31 96 SER A C 1
ATOM 736 O O . SER A 1 96 ? 33.217 7.508 -51.898 1.00 62.31 96 SER A O 1
ATOM 738 N N . ILE A 1 97 ? 32.155 9.468 -51.581 1.00 63.81 97 ILE A N 1
ATOM 739 C CA . ILE A 1 97 ? 33.324 10.180 -51.057 1.00 63.81 97 ILE A CA 1
ATOM 740 C C . ILE A 1 97 ? 33.217 10.196 -49.531 1.00 63.81 97 ILE A C 1
ATOM 742 O O . ILE A 1 97 ? 32.424 10.938 -48.959 1.00 63.81 97 ILE A O 1
ATOM 746 N N . VAL A 1 98 ? 34.017 9.359 -48.863 1.00 64.94 98 VAL A N 1
ATOM 747 C CA . VAL A 1 98 ? 34.110 9.322 -47.395 1.00 64.94 98 VAL A CA 1
ATOM 748 C C . VAL A 1 98 ? 35.383 10.047 -46.969 1.00 64.94 98 VAL A C 1
ATOM 750 O O . VAL A 1 98 ? 36.489 9.600 -47.270 1.00 64.94 98 VAL A O 1
ATOM 753 N N . LYS A 1 99 ? 35.242 11.173 -46.264 1.00 65.25 99 LYS A N 1
ATOM 754 C CA . LYS A 1 99 ? 36.384 11.906 -45.707 1.00 65.25 99 LYS A CA 1
ATOM 755 C C . LYS A 1 99 ? 36.830 11.237 -44.407 1.00 65.25 99 LYS A C 1
ATOM 757 O O . LYS A 1 99 ? 36.150 11.354 -43.393 1.00 65.25 99 LYS A O 1
ATOM 762 N N . GLN A 1 100 ? 37.971 10.554 -44.435 1.00 65.69 100 GLN A N 1
ATOM 763 C CA . GLN A 1 100 ? 38.586 9.974 -43.243 1.00 65.69 100 GLN A CA 1
ATOM 764 C C . GLN A 1 100 ? 39.723 10.876 -42.741 1.00 65.69 100 GLN A C 1
ATOM 766 O O . GLN A 1 100 ? 40.580 11.285 -43.518 1.00 65.69 100 GLN A O 1
ATOM 771 N N . THR A 1 101 ? 39.717 11.212 -41.452 1.00 65.44 101 THR A N 1
ATOM 772 C CA . THR A 1 101 ? 40.741 12.050 -40.792 1.00 65.44 101 THR A CA 1
ATOM 773 C C . THR A 1 101 ? 41.779 11.235 -40.020 1.00 65.44 101 THR A C 1
ATOM 775 O O . THR A 1 101 ? 42.703 11.805 -39.450 1.00 65.44 101 THR A O 1
ATOM 778 N N . THR A 1 102 ? 41.628 9.911 -39.988 1.00 70.06 102 THR A N 1
ATOM 779 C CA . THR A 1 102 ? 42.549 8.970 -39.341 1.00 70.06 102 THR A CA 1
ATOM 780 C C . THR A 1 102 ? 43.491 8.346 -40.364 1.00 70.06 102 THR A C 1
ATOM 782 O O . THR A 1 102 ? 43.075 8.079 -41.485 1.00 70.06 102 THR A O 1
ATOM 785 N N . ASP A 1 103 ? 44.710 7.994 -39.957 1.00 79.94 103 ASP A N 1
ATOM 786 C CA . ASP A 1 103 ? 45.760 7.486 -40.860 1.00 79.94 103 ASP A CA 1
ATOM 787 C C . ASP A 1 103 ? 45.512 6.071 -41.427 1.00 79.94 103 ASP A C 1
ATOM 789 O O . ASP A 1 103 ? 46.371 5.512 -42.108 1.00 79.94 103 ASP A O 1
ATOM 793 N N . SER A 1 104 ? 44.367 5.442 -41.133 1.00 75.75 104 SER A N 1
ATOM 794 C CA . SER A 1 104 ? 44.099 4.058 -41.541 1.00 75.75 104 SER A CA 1
ATOM 795 C C . SER A 1 104 ? 42.672 3.835 -42.037 1.00 75.75 104 SER A C 1
ATOM 797 O O . SER A 1 104 ? 41.696 3.951 -41.295 1.00 75.75 104 SER A O 1
ATOM 799 N N . ILE A 1 105 ? 42.563 3.426 -43.303 1.00 72.56 105 ILE A N 1
ATOM 800 C CA . ILE A 1 105 ? 41.322 2.979 -43.939 1.00 72.56 105 ILE A CA 1
ATOM 801 C C . ILE A 1 105 ? 41.309 1.445 -43.945 1.00 72.56 105 ILE A C 1
ATOM 803 O O . ILE A 1 105 ? 42.245 0.816 -44.436 1.00 72.56 105 ILE A O 1
ATOM 807 N N . LYS A 1 106 ? 40.228 0.829 -43.451 1.00 75.50 106 LYS A N 1
ATOM 808 C CA . LYS A 1 106 ? 39.987 -0.616 -43.581 1.00 75.50 106 LYS A CA 1
ATOM 809 C C . LYS A 1 106 ? 38.838 -0.858 -44.557 1.00 75.50 106 LYS A C 1
ATOM 811 O O . LYS A 1 106 ? 37.695 -0.538 -44.248 1.00 75.50 106 LYS A O 1
ATOM 816 N N . ILE A 1 107 ? 39.142 -1.450 -45.710 1.00 75.12 107 ILE A N 1
ATOM 817 C CA . ILE A 1 107 ? 38.160 -1.847 -46.731 1.00 75.12 107 ILE A CA 1
ATOM 818 C C . ILE A 1 107 ? 38.111 -3.374 -46.805 1.00 75.12 107 ILE A C 1
ATOM 820 O O . ILE A 1 107 ? 39.144 -4.040 -46.744 1.00 75.12 107 ILE A O 1
ATOM 824 N N . SER A 1 108 ? 36.907 -3.927 -46.946 1.00 76.81 108 SER A N 1
ATOM 825 C CA . SER A 1 108 ? 36.681 -5.330 -47.294 1.00 76.81 108 SER A CA 1
ATOM 826 C C . SER A 1 108 ? 35.806 -5.371 -48.542 1.00 76.81 108 SER A C 1
ATOM 828 O O . SER A 1 108 ? 34.753 -4.738 -48.577 1.00 76.81 108 SER A O 1
ATOM 830 N N . ALA A 1 109 ? 36.272 -6.067 -49.575 1.00 78.62 109 ALA A N 1
ATOM 831 C CA . ALA A 1 109 ? 35.571 -6.227 -50.840 1.00 78.62 109 ALA A CA 1
ATOM 832 C C . ALA A 1 109 ? 35.536 -7.714 -51.202 1.00 78.62 109 ALA A C 1
ATOM 834 O O . ALA A 1 109 ? 36.548 -8.400 -51.058 1.00 78.62 109 ALA A O 1
ATOM 835 N N . ASN A 1 110 ? 34.378 -8.195 -51.660 1.00 77.25 110 ASN A N 1
ATOM 836 C CA . ASN A 1 110 ? 34.181 -9.607 -51.997 1.00 77.25 110 ASN A CA 1
ATOM 837 C C . ASN A 1 110 ? 34.678 -9.956 -53.409 1.00 77.25 110 ASN A C 1
ATOM 839 O O . ASN A 1 110 ? 35.127 -11.074 -53.610 1.00 77.25 110 ASN A O 1
ATOM 843 N N . ASP A 1 111 ? 34.647 -9.006 -54.352 1.00 75.69 111 ASP A N 1
ATOM 844 C CA . ASP A 1 111 ? 35.133 -9.180 -55.725 1.00 75.69 111 ASP A CA 1
ATOM 845 C C . ASP A 1 111 ? 35.628 -7.840 -56.295 1.00 75.69 111 ASP A C 1
ATOM 847 O O . ASP A 1 111 ? 34.854 -6.892 -56.439 1.00 75.69 111 ASP A O 1
ATOM 851 N N . ILE A 1 112 ? 36.915 -7.757 -56.648 1.00 71.19 112 ILE A N 1
ATOM 852 C CA . ILE A 1 112 ? 37.513 -6.612 -57.354 1.00 71.19 112 ILE A CA 1
ATOM 853 C C . ILE A 1 112 ? 38.038 -7.120 -58.695 1.00 71.19 11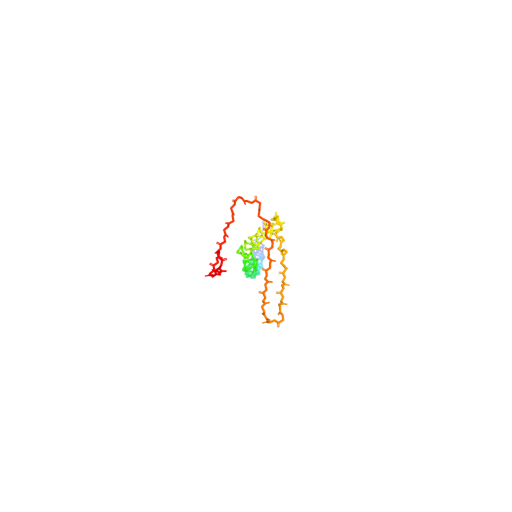2 ILE A C 1
ATOM 855 O O . ILE A 1 112 ? 38.852 -8.041 -58.734 1.00 71.19 112 ILE A O 1
ATOM 859 N N . LYS A 1 113 ? 37.597 -6.519 -59.804 1.00 68.62 113 LYS A N 1
ATOM 860 C CA . LYS A 1 113 ? 38.123 -6.834 -61.140 1.00 68.62 113 LYS A CA 1
ATOM 861 C C . LYS A 1 113 ? 38.924 -5.653 -61.691 1.00 68.62 113 LYS A C 1
ATOM 863 O O . LYS A 1 113 ? 38.345 -4.597 -61.918 1.00 68.62 113 LYS A O 1
ATOM 868 N N . GLY A 1 114 ? 40.218 -5.880 -61.946 1.00 56.56 114 GLY A N 1
ATOM 869 C CA . GLY A 1 114 ? 41.121 -4.967 -62.664 1.00 56.56 114 GLY A CA 1
ATOM 870 C C . GLY A 1 114 ? 41.946 -4.030 -61.777 1.00 56.56 114 GLY A C 1
ATOM 871 O O . GLY A 1 114 ? 41.671 -2.835 -61.756 1.00 56.56 114 GLY A O 1
ATOM 872 N N . VAL A 1 115 ? 42.956 -4.569 -61.082 1.00 45.00 115 VAL A N 1
ATOM 873 C CA . VAL A 1 115 ? 44.098 -3.764 -60.599 1.00 45.00 115 VAL A CA 1
ATOM 874 C C . VAL A 1 115 ? 45.131 -3.672 -61.713 1.00 45.00 115 VAL A C 1
ATOM 876 O O . VAL A 1 115 ? 45.351 -4.725 -62.358 1.00 45.00 115 VAL A O 1
#

Organism: Bacillus cereus (NCBI:txid1396)

Radius of gyration: 43.69 Å; chains: 1; bounding box: 74×24×130 Å

Foldseek 3Di:
DDDPVVVVVVVVVVVVVVVVVVVVVVVVVVVVVVVVVVVVVVVVVVVVVVCVVPPVVVVVVVVVVVVVVVVVVVDDDFDWDWDWDADPVRDIDIDIDGDDPDPDDDDDDPDDPDD

pLDDT: mean 84.5, std 13.34, range [45.0, 98.69]